Protein AF-A0A382C1V8-F1 (afdb_monomer_lite)

Secondary structure (DSSP, 8-state):
--HHHHHHHHHHHHHHHHHHHHHS-EEEEPTT--S--SS---EEEEPPHHHHHHS----EEEEESSSS--TT--EEEEE---HHHHHHHHHHHHHHHHHHHHHHHHHHHHHHHT-

Radius of gyration: 21.3 Å; chains: 1; bounding box: 45×20×66 Å

Organism: NCBI:txid408172

pLDDT: mean 82.79, std 12.05, range [49.88, 97.38]

Sequence (115 aa):
VKKNKILPISATFLIVLGLWIALIPFSRPLPGGEIFSFENTPEASCRSPIFGTFTEDSPSYDVYVNPKPEIGDSTVSKSVSCSGRATFRFVFGFSLLLLGACLVIYLQKDKKWKI

Structure (mmCIF, N/CA/C/O backbone):
data_AF-A0A382C1V8-F1
#
_entry.id   AF-A0A382C1V8-F1
#
loop_
_atom_site.group_PDB
_atom_site.id
_atom_site.type_symbol
_atom_site.label_atom_id
_atom_site.label_alt_id
_atom_site.label_comp_id
_atom_site.label_asym_id
_atom_site.label_entity_id
_atom_site.label_seq_id
_atom_site.pdbx_PDB_ins_code
_atom_site.Cartn_x
_atom_site.Cartn_y
_atom_site.Cartn_z
_atom_site.occupancy
_atom_site.B_iso_or_equiv
_atom_site.auth_seq_id
_atom_site.auth_comp_id
_atom_site.auth_asym_id
_atom_site.auth_atom_id
_atom_site.pdbx_PDB_model_num
ATOM 1 N N . VAL A 1 1 ? -29.073 12.944 11.319 1.00 49.97 1 VAL A N 1
ATOM 2 C CA . VAL A 1 1 ? -28.536 11.584 11.598 1.00 49.97 1 VAL A CA 1
ATOM 3 C C . VAL A 1 1 ? -28.296 11.443 13.101 1.00 49.97 1 VAL A C 1
ATOM 5 O O . VAL A 1 1 ? -27.666 12.324 13.671 1.00 49.97 1 VAL A O 1
ATOM 8 N N . LYS A 1 2 ? -28.828 10.408 13.779 1.00 49.88 2 LYS A N 1
ATOM 9 C CA . LYS A 1 2 ? -28.621 10.204 15.234 1.00 49.88 2 LYS A CA 1
ATOM 10 C C . LYS A 1 2 ? -27.117 10.050 15.529 1.00 49.88 2 LYS A C 1
ATOM 12 O O . LYS A 1 2 ? -26.522 9.073 15.075 1.00 49.88 2 LYS A O 1
ATOM 17 N N . LYS A 1 3 ? -26.530 10.970 16.313 1.00 57.81 3 LYS A N 1
ATOM 18 C CA . LYS A 1 3 ? -25.108 10.970 16.746 1.00 57.81 3 LYS A CA 1
ATOM 19 C C . LYS A 1 3 ? -24.627 9.587 17.224 1.00 57.81 3 LYS A C 1
ATOM 21 O O . LYS A 1 3 ? -23.500 9.197 16.949 1.00 57.81 3 LYS A O 1
ATOM 26 N N . ASN A 1 4 ? -25.523 8.808 17.832 1.00 65.50 4 ASN A N 1
ATOM 27 C CA . ASN A 1 4 ? -25.248 7.503 18.438 1.00 65.50 4 ASN A CA 1
ATOM 28 C C . ASN A 1 4 ? -24.826 6.405 17.440 1.00 65.50 4 ASN A C 1
ATOM 30 O O . ASN A 1 4 ? -24.265 5.400 17.867 1.00 65.50 4 ASN A O 1
ATOM 34 N N . LYS A 1 5 ? -25.099 6.557 16.132 1.00 69.25 5 LYS A N 1
ATOM 35 C CA . LYS A 1 5 ? -24.707 5.569 15.105 1.00 69.25 5 LYS A CA 1
ATOM 36 C C . LYS A 1 5 ? -23.487 5.981 14.275 1.00 69.25 5 LYS A C 1
ATOM 38 O O . LYS A 1 5 ? -22.890 5.122 13.646 1.00 69.25 5 LYS A O 1
ATOM 43 N N . ILE A 1 6 ? -23.092 7.254 14.285 1.00 78.50 6 ILE A N 1
ATOM 44 C CA . ILE A 1 6 ? -22.004 7.760 13.428 1.00 78.50 6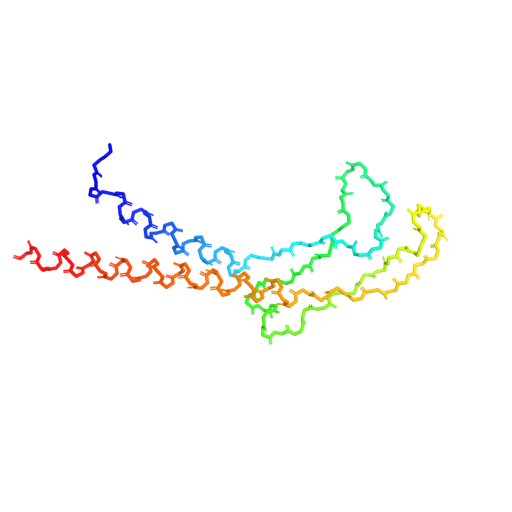 ILE A CA 1
ATOM 45 C C . ILE A 1 6 ? -20.646 7.235 13.907 1.00 78.50 6 ILE A C 1
ATOM 47 O O . ILE A 1 6 ? -19.846 6.769 13.105 1.00 78.50 6 ILE A O 1
ATOM 51 N N . LEU A 1 7 ? -20.427 7.246 15.222 1.00 80.69 7 LEU A N 1
ATOM 52 C CA . LEU A 1 7 ? -19.166 6.843 15.844 1.00 80.69 7 LEU A CA 1
ATOM 53 C C . LEU A 1 7 ? -18.800 5.351 15.644 1.00 80.69 7 LEU A C 1
ATOM 55 O O . LEU A 1 7 ? -17.649 5.066 15.316 1.00 80.69 7 LEU A O 1
ATOM 59 N N . PRO A 1 8 ? -19.726 4.376 15.777 1.00 83.50 8 PRO A N 1
ATOM 60 C CA . PRO A 1 8 ? -19.408 2.987 15.438 1.00 83.50 8 PRO A CA 1
ATOM 61 C C . PRO A 1 8 ? -19.196 2.781 13.931 1.00 83.50 8 PRO A C 1
ATOM 63 O O . PRO A 1 8 ? -18.311 2.021 13.555 1.00 83.50 8 PRO A O 1
ATOM 66 N N . ILE A 1 9 ? -19.941 3.486 13.067 1.00 88.25 9 ILE A N 1
ATOM 67 C CA . ILE A 1 9 ? -19.755 3.407 11.607 1.00 88.25 9 ILE A CA 1
ATOM 68 C C . ILE A 1 9 ? -18.368 3.923 11.213 1.00 88.25 9 ILE A C 1
ATOM 70 O O . ILE A 1 9 ? -17.678 3.271 10.433 1.00 88.25 9 ILE A O 1
ATOM 74 N N . SER A 1 10 ? -17.924 5.051 11.779 1.00 89.19 10 SER A N 1
ATOM 75 C CA . SER A 1 10 ? -16.585 5.578 11.508 1.00 89.19 10 SER A CA 1
ATOM 76 C C . SER A 1 10 ? -15.489 4.629 11.986 1.00 89.19 10 SER A C 1
ATOM 78 O O . SER A 1 10 ? -14.490 4.467 11.298 1.00 89.19 10 SER A O 1
ATOM 80 N N . ALA A 1 11 ? -15.679 3.960 13.128 1.00 91.19 11 ALA A N 1
ATOM 81 C CA . ALA A 1 11 ? -14.709 2.991 13.631 1.00 91.19 11 ALA A CA 1
ATOM 82 C C . ALA A 1 11 ? -14.579 1.777 12.694 1.00 91.19 11 ALA A C 1
ATOM 84 O O . ALA A 1 11 ? -13.468 1.401 12.327 1.00 91.19 11 ALA A O 1
ATOM 85 N N . THR A 1 12 ? -15.701 1.209 12.237 1.00 92.94 12 THR A N 1
ATOM 86 C CA . THR A 1 12 ? -15.691 0.125 11.242 1.00 92.94 12 THR A CA 1
ATOM 87 C C . THR A 1 12 ? -15.062 0.577 9.926 1.00 92.94 12 THR A C 1
ATOM 89 O O . THR A 1 12 ? -14.251 -0.151 9.359 1.00 92.94 12 THR A O 1
ATOM 92 N N . PHE A 1 13 ? -15.383 1.787 9.462 1.00 95.25 13 PHE A N 1
ATOM 93 C CA . PHE A 1 13 ? -14.804 2.344 8.242 1.00 95.25 13 PHE A CA 1
ATOM 94 C C . PHE A 1 13 ? -13.279 2.472 8.335 1.00 95.25 13 PHE A C 1
ATOM 96 O O . PHE A 1 13 ? -12.586 2.053 7.414 1.00 95.25 13 PHE A O 1
ATOM 103 N N . LEU A 1 14 ? -12.747 2.973 9.455 1.00 95.94 14 LEU A N 1
ATOM 104 C CA . LEU A 1 14 ? -11.301 3.082 9.681 1.00 95.94 14 LEU A CA 1
ATOM 105 C C . LEU A 1 14 ? -10.598 1.720 9.636 1.00 95.94 14 LEU A C 1
ATOM 107 O O . LEU A 1 14 ? -9.536 1.607 9.031 1.00 95.94 14 LEU A O 1
ATOM 111 N N . ILE A 1 15 ? -11.204 0.684 10.223 1.00 96.38 15 ILE A N 1
ATOM 112 C CA . ILE A 1 15 ? -10.647 -0.677 10.211 1.00 96.38 15 ILE A CA 1
ATOM 113 C C . ILE A 1 15 ? -10.618 -1.236 8.787 1.00 96.38 15 ILE A C 1
ATOM 115 O O . ILE A 1 15 ? -9.579 -1.713 8.334 1.00 96.38 15 ILE A O 1
ATOM 119 N N . VAL A 1 16 ? -11.745 -1.161 8.070 1.00 96.88 16 VAL A N 1
ATOM 120 C CA . VAL A 1 16 ? -11.854 -1.689 6.702 1.00 96.88 16 VAL A CA 1
ATOM 121 C C . VAL A 1 16 ? -10.917 -0.939 5.758 1.00 96.88 16 VAL A C 1
ATOM 123 O O . VAL A 1 16 ? -10.194 -1.569 4.991 1.00 96.88 16 VAL A O 1
ATOM 126 N N . LEU A 1 17 ? -10.875 0.392 5.849 1.00 96.56 17 LEU A N 1
ATOM 127 C CA . LEU A 1 17 ? -9.979 1.219 5.047 1.00 96.56 17 LEU A CA 1
ATOM 128 C C . LEU A 1 17 ? -8.508 0.927 5.370 1.00 96.56 17 LEU A C 1
ATOM 130 O O . LEU A 1 17 ? -7.703 0.784 4.455 1.00 96.56 17 LEU A O 1
ATOM 134 N N . GLY A 1 18 ? -8.159 0.795 6.651 1.00 95.62 18 GLY A N 1
ATOM 135 C CA . GLY A 1 18 ? -6.803 0.460 7.079 1.00 95.62 18 GLY A CA 1
ATOM 136 C C . GLY A 1 18 ? -6.326 -0.885 6.529 1.00 95.62 18 GLY A C 1
ATOM 137 O O . GLY A 1 18 ? -5.234 -0.969 5.966 1.00 95.62 18 GLY A O 1
ATOM 138 N N . LEU A 1 19 ? -7.176 -1.915 6.608 1.00 96.00 19 LEU A N 1
ATOM 139 C CA . LEU A 1 19 ? -6.915 -3.232 6.019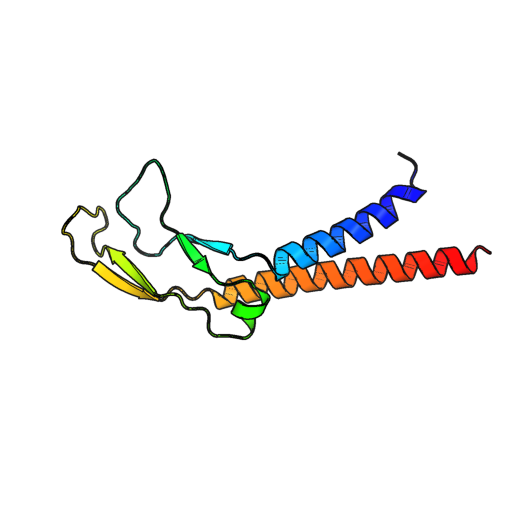 1.00 96.00 19 LEU A CA 1
ATOM 140 C C . LEU A 1 19 ? -6.766 -3.160 4.498 1.00 96.00 19 LEU A C 1
ATOM 142 O O . LEU A 1 19 ? -5.813 -3.704 3.948 1.00 96.00 19 LEU A O 1
ATOM 146 N N . TRP A 1 20 ? -7.676 -2.460 3.821 1.00 96.56 20 TRP A N 1
ATOM 147 C CA . TRP A 1 20 ? -7.643 -2.291 2.369 1.00 96.56 20 TRP A CA 1
ATOM 148 C C . TRP A 1 20 ? -6.333 -1.640 1.913 1.00 96.56 20 TRP A C 1
ATOM 150 O O . TRP A 1 20 ? -5.665 -2.143 1.014 1.00 96.56 20 TRP A O 1
ATOM 160 N N . ILE A 1 21 ? -5.904 -0.575 2.596 1.00 93.75 21 ILE A N 1
ATOM 161 C CA . ILE A 1 21 ? -4.652 0.121 2.288 1.00 93.75 21 ILE A CA 1
ATOM 162 C C . ILE A 1 21 ? -3.429 -0.764 2.558 1.00 93.75 21 ILE A C 1
ATOM 164 O O . ILE A 1 21 ? -2.478 -0.700 1.786 1.00 93.75 21 ILE A O 1
ATOM 168 N N . ALA A 1 22 ? -3.427 -1.573 3.621 1.00 93.62 22 ALA A N 1
ATOM 169 C CA . ALA A 1 22 ? -2.283 -2.413 3.983 1.00 93.62 22 ALA A CA 1
ATOM 170 C C . ALA A 1 22 ? -2.146 -3.686 3.120 1.00 93.62 22 ALA A C 1
ATOM 172 O O . ALA A 1 22 ? -1.048 -4.240 3.018 1.00 93.62 22 ALA A O 1
ATOM 173 N N . LEU A 1 23 ? -3.241 -4.155 2.512 1.00 93.19 23 LEU A N 1
ATOM 174 C CA . LEU A 1 23 ? -3.295 -5.450 1.825 1.00 93.19 23 LEU A CA 1
ATOM 175 C C . LEU A 1 23 ? -3.417 -5.354 0.305 1.00 93.19 23 LEU A C 1
ATOM 177 O O . LEU A 1 23 ? -2.986 -6.277 -0.382 1.00 93.19 23 LEU A O 1
ATOM 181 N N . ILE A 1 24 ? -3.994 -4.287 -0.248 1.00 93.88 24 ILE A N 1
ATOM 182 C CA . ILE A 1 24 ? -4.230 -4.237 -1.693 1.00 93.88 24 ILE A CA 1
ATOM 183 C C . ILE A 1 24 ? -2.949 -3.884 -2.467 1.00 93.88 24 ILE A C 1
ATOM 185 O O . ILE A 1 24 ? -2.315 -2.871 -2.150 1.00 93.88 24 ILE A O 1
ATOM 189 N N . PRO A 1 25 ? -2.570 -4.688 -3.488 1.00 89.62 25 PRO A N 1
ATOM 190 C CA . PRO A 1 25 ? -1.501 -4.353 -4.427 1.00 89.62 25 PRO A CA 1
ATOM 191 C C . PRO A 1 25 ? -1.734 -3.000 -5.095 1.00 89.62 25 PRO A C 1
ATOM 193 O O . PRO A 1 25 ? -2.869 -2.565 -5.272 1.00 89.62 25 PRO A O 1
ATOM 196 N N . PHE A 1 26 ? -0.661 -2.326 -5.488 1.00 88.75 26 PHE A N 1
ATOM 197 C CA . PHE A 1 26 ? -0.763 -1.011 -6.109 1.00 88.75 26 PHE A CA 1
ATOM 198 C C . PHE A 1 26 ? 0.155 -0.908 -7.316 1.00 88.75 26 PHE A C 1
ATOM 200 O O . PHE A 1 26 ? 1.204 -1.542 -7.376 1.00 88.75 26 PHE A O 1
ATOM 207 N N . SER A 1 27 ? -0.230 -0.051 -8.248 1.00 85.44 27 SER A N 1
ATOM 208 C CA . SER A 1 27 ? 0.581 0.277 -9.406 1.00 85.44 27 SER A CA 1
ATOM 209 C C . SER A 1 27 ? 1.331 1.587 -9.212 1.00 85.44 27 SER A C 1
ATOM 211 O O . SER A 1 27 ? 0.950 2.450 -8.409 1.00 85.44 27 SER A O 1
ATOM 213 N N . ARG A 1 28 ? 2.401 1.763 -9.981 1.00 81.62 28 ARG A N 1
ATOM 214 C CA . ARG A 1 28 ? 3.073 3.051 -10.150 1.00 81.62 28 ARG A CA 1
ATOM 215 C C . AR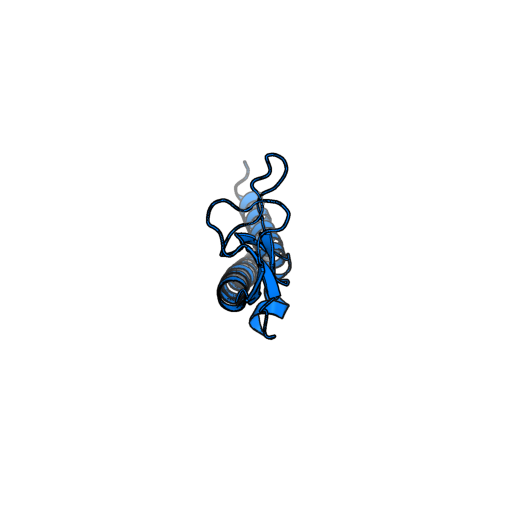G A 1 28 ? 3.479 3.253 -11.607 1.00 81.62 28 ARG A C 1
ATOM 217 O O . ARG A 1 28 ? 3.751 2.265 -12.280 1.00 81.62 28 ARG A O 1
ATOM 224 N N . PRO A 1 29 ? 3.613 4.506 -12.064 1.00 78.81 29 PRO A N 1
ATOM 225 C CA . PRO A 1 29 ? 4.071 4.783 -13.418 1.00 78.81 29 PRO A CA 1
ATOM 226 C C . PRO A 1 29 ? 5.445 4.163 -13.677 1.00 78.81 29 PRO A C 1
ATOM 228 O O . PRO A 1 29 ? 6.339 4.241 -12.820 1.00 78.81 29 PRO A O 1
ATOM 231 N N . LEU A 1 30 ? 5.603 3.560 -14.851 1.00 76.94 30 LEU A N 1
ATOM 232 C CA . LEU A 1 30 ? 6.856 2.953 -15.274 1.00 76.94 30 LEU A CA 1
ATOM 233 C C . LEU A 1 30 ? 7.886 4.033 -15.662 1.00 76.94 30 LEU A C 1
ATOM 235 O O . LEU A 1 30 ? 7.584 4.912 -16.473 1.00 76.94 30 LEU A O 1
ATOM 239 N N . PRO A 1 31 ? 9.106 4.015 -15.095 1.00 65.06 31 PRO A N 1
ATOM 240 C CA . PRO A 1 31 ? 10.134 4.994 -15.435 1.00 65.06 31 PRO A CA 1
ATOM 241 C C . PRO A 1 31 ? 10.745 4.680 -16.808 1.00 65.06 31 PRO A C 1
ATOM 243 O O . PRO A 1 31 ? 11.344 3.627 -16.976 1.00 65.06 31 PRO A O 1
ATOM 246 N N . GLY A 1 32 ? 10.639 5.606 -17.764 1.00 63.28 32 GLY A N 1
ATOM 247 C CA . GLY A 1 32 ? 11.138 5.427 -19.140 1.00 63.28 32 GLY A CA 1
ATOM 248 C C . GLY A 1 32 ? 10.036 5.226 -20.181 1.00 63.28 32 GLY A C 1
ATOM 249 O O . GLY A 1 32 ? 10.296 5.380 -21.367 1.00 63.28 32 GLY A O 1
ATOM 250 N N . GLY A 1 33 ? 8.797 5.000 -19.732 1.00 60.53 33 GLY A N 1
ATOM 251 C CA . GLY A 1 33 ? 7.636 4.869 -20.606 1.00 60.53 33 GLY A CA 1
ATOM 252 C C . GLY A 1 33 ? 7.567 3.541 -21.366 1.00 60.53 33 GLY A C 1
ATOM 253 O O . GLY A 1 33 ? 8.514 2.757 -21.420 1.00 60.53 33 GLY A O 1
ATOM 254 N N . GLU A 1 34 ? 6.395 3.304 -21.939 1.00 63.91 34 GLU A N 1
ATOM 255 C CA . GLU A 1 34 ? 6.123 2.316 -22.982 1.00 63.91 34 GLU A CA 1
ATOM 256 C C . GLU A 1 34 ? 5.659 3.077 -24.232 1.00 63.91 34 GLU A C 1
ATOM 258 O O . GLU A 1 34 ? 5.515 4.306 -24.196 1.00 63.91 34 GLU A O 1
ATOM 263 N N . ILE A 1 35 ? 5.426 2.373 -25.339 1.00 65.94 35 ILE A N 1
ATOM 264 C CA . ILE A 1 35 ? 4.797 2.976 -26.520 1.00 65.94 35 ILE A CA 1
ATOM 265 C C . ILE A 1 35 ? 3.468 3.600 -26.100 1.00 65.94 35 ILE A C 1
ATOM 267 O O . ILE A 1 35 ? 2.620 2.928 -25.520 1.00 65.94 35 ILE A O 1
ATOM 271 N N . PHE A 1 36 ? 3.299 4.894 -26.379 1.00 62.91 36 PHE A N 1
ATOM 272 C CA . PHE A 1 36 ? 2.091 5.621 -26.007 1.00 62.91 36 PHE A CA 1
ATOM 273 C C . PHE A 1 36 ? 0.848 4.884 -26.527 1.00 62.91 36 PHE A C 1
ATOM 275 O O . PHE A 1 36 ? 0.691 4.690 -27.733 1.00 62.91 36 PHE A O 1
ATOM 282 N N . SER A 1 37 ? -0.031 4.491 -25.609 1.00 65.88 37 SER A N 1
ATOM 283 C CA . SER A 1 37 ? -1.314 3.863 -25.902 1.00 65.88 37 SER A CA 1
ATOM 284 C C . SER A 1 37 ? -2.438 4.727 -25.341 1.00 65.88 37 SER A C 1
ATOM 286 O O . SER A 1 37 ? -2.320 5.304 -24.259 1.00 65.88 37 SER A O 1
ATOM 288 N N . PHE A 1 38 ? -3.538 4.824 -26.088 1.00 58.97 38 PHE A N 1
ATOM 289 C CA . PHE A 1 38 ? -4.759 5.465 -25.602 1.00 58.97 38 PHE A CA 1
ATOM 290 C C . PHE A 1 38 ? -5.556 4.551 -24.661 1.00 58.97 38 PHE A C 1
ATOM 292 O O . PHE A 1 38 ? -6.376 5.053 -23.895 1.00 58.97 38 PHE A O 1
ATOM 299 N N . GLU A 1 39 ? -5.317 3.236 -24.694 1.00 67.56 39 GLU A N 1
ATOM 300 C CA . GLU A 1 39 ? -5.976 2.273 -23.816 1.00 67.56 39 GLU A CA 1
ATOM 301 C C . GLU A 1 39 ? -5.372 2.245 -22.413 1.00 67.56 39 GLU A C 1
ATOM 303 O O . GLU A 1 39 ? -6.132 2.213 -21.449 1.00 67.56 39 GLU A O 1
ATOM 308 N N . ASN A 1 40 ? -4.041 2.245 -22.277 1.00 61.00 40 ASN A N 1
ATOM 309 C CA . ASN A 1 40 ? -3.379 2.075 -20.982 1.00 61.00 40 ASN A CA 1
ATOM 310 C C . ASN A 1 40 ? -2.103 2.912 -20.851 1.00 61.00 40 ASN A C 1
ATOM 312 O O . ASN A 1 40 ? -1.394 3.177 -21.816 1.00 61.00 40 ASN A O 1
ATOM 316 N N . THR A 1 41 ? -1.826 3.323 -19.613 1.00 66.06 41 THR A N 1
ATOM 317 C CA . THR A 1 41 ? -0.543 3.910 -19.211 1.00 66.06 41 THR A CA 1
ATOM 318 C C . THR A 1 41 ? 0.352 2.796 -18.659 1.00 66.06 41 THR A C 1
ATOM 320 O O . THR A 1 41 ? -0.158 1.947 -17.922 1.00 66.06 41 THR A O 1
ATOM 323 N N . PRO A 1 42 ? 1.669 2.822 -18.918 1.00 69.69 42 PRO A N 1
ATOM 324 C CA . PRO A 1 42 ? 2.577 1.792 -18.434 1.00 69.69 42 PRO A CA 1
ATOM 325 C C . PRO A 1 42 ? 2.676 1.832 -16.919 1.00 69.69 42 PRO A C 1
ATOM 327 O O . PRO A 1 42 ? 3.082 2.841 -16.326 1.00 69.69 42 PRO A O 1
ATOM 330 N N . GLU A 1 43 ? 2.378 0.704 -16.289 1.00 76.50 43 GLU A N 1
ATOM 331 C CA . GLU A 1 43 ? 2.377 0.580 -14.842 1.00 76.50 43 GLU A CA 1
ATOM 332 C C . GLU A 1 43 ? 3.273 -0.565 -14.367 1.00 76.50 43 GLU A C 1
ATOM 334 O O . GLU A 1 43 ? 3.136 -1.715 -14.778 1.00 76.50 43 GLU A O 1
ATOM 339 N N . ALA A 1 44 ? 4.162 -0.257 -13.423 1.00 81.00 44 ALA A N 1
ATOM 340 C CA . ALA A 1 44 ? 4.802 -1.271 -12.602 1.00 81.00 44 ALA A CA 1
ATOM 341 C C . ALA A 1 44 ? 3.820 -1.748 -11.529 1.00 81.00 44 ALA A C 1
ATOM 343 O O . ALA A 1 44 ? 3.399 -0.965 -10.671 1.00 81.00 44 ALA A O 1
ATOM 344 N N . SER A 1 45 ? 3.502 -3.039 -11.553 1.00 84.50 45 SER A N 1
ATOM 345 C CA . SER A 1 45 ? 2.713 -3.727 -10.536 1.00 84.50 45 SER A CA 1
ATOM 346 C C . SER A 1 45 ? 3.579 -4.009 -9.309 1.00 84.50 45 SER A C 1
ATOM 348 O O . SER A 1 45 ? 4.431 -4.897 -9.324 1.00 84.50 45 SER A O 1
ATOM 350 N N . CYS A 1 46 ? 3.358 -3.255 -8.236 1.00 87.19 46 CYS A N 1
ATOM 351 C CA . CYS A 1 46 ? 3.994 -3.502 -6.948 1.00 87.19 46 CYS A CA 1
ATOM 352 C C . CYS A 1 46 ? 3.202 -4.542 -6.146 1.00 87.19 46 CYS A C 1
ATOM 354 O O . CYS A 1 46 ? 1.981 -4.683 -6.289 1.00 87.19 46 CYS A O 1
ATOM 356 N N . ARG A 1 47 ? 3.887 -5.250 -5.244 1.00 87.88 47 ARG A N 1
ATOM 357 C CA . ARG A 1 47 ? 3.237 -6.197 -4.331 1.00 87.88 47 ARG A CA 1
ATOM 358 C C . ARG A 1 47 ? 2.342 -5.468 -3.327 1.00 87.88 47 ARG A C 1
ATOM 360 O O . ARG A 1 47 ? 2.384 -4.247 -3.165 1.00 87.88 47 ARG A O 1
ATOM 367 N N . SER A 1 48 ? 1.519 -6.236 -2.610 1.00 90.50 48 SER A N 1
ATOM 368 C CA . SER A 1 48 ? 0.749 -5.689 -1.489 1.00 90.50 48 SER A CA 1
ATOM 369 C C . SER A 1 48 ? 1.681 -5.019 -0.469 1.00 90.50 48 SER A C 1
ATOM 371 O O . SER A 1 48 ? 2.748 -5.583 -0.199 1.00 90.50 48 SER A O 1
ATOM 373 N N . PRO A 1 49 ? 1.274 -3.912 0.168 1.00 90.12 49 PRO A N 1
ATOM 374 C CA . PRO A 1 49 ? 2.111 -3.168 1.106 1.00 90.12 49 PRO A CA 1
ATOM 375 C C . PRO A 1 49 ? 2.718 -4.001 2.233 1.00 90.12 49 PRO A C 1
ATOM 377 O O . PRO A 1 49 ? 3.895 -3.827 2.528 1.00 90.12 49 PRO A O 1
ATOM 380 N N . ILE A 1 50 ? 1.973 -4.959 2.797 1.00 90.81 50 ILE A N 1
ATOM 381 C CA . ILE A 1 50 ? 2.515 -5.871 3.813 1.00 90.81 50 ILE A CA 1
ATOM 382 C C . ILE A 1 50 ? 3.741 -6.642 3.301 1.00 90.81 50 ILE A C 1
ATOM 384 O O . ILE A 1 50 ? 4.790 -6.615 3.932 1.00 90.81 50 ILE A O 1
ATOM 388 N N . PHE A 1 51 ? 3.673 -7.256 2.119 1.00 88.88 51 PHE A N 1
ATOM 389 C CA . PHE A 1 51 ? 4.823 -7.956 1.546 1.00 88.88 51 PHE A CA 1
ATOM 390 C C . PHE A 1 51 ? 5.893 -6.985 1.039 1.00 88.88 51 PHE A C 1
ATOM 392 O O . PHE A 1 51 ? 7.071 -7.226 1.277 1.00 88.88 51 PHE A O 1
ATOM 399 N N . GLY A 1 52 ? 5.524 -5.871 0.401 1.00 84.38 52 GLY A N 1
ATOM 400 C CA . GLY A 1 52 ? 6.492 -4.912 -0.148 1.00 84.38 52 GLY A CA 1
ATOM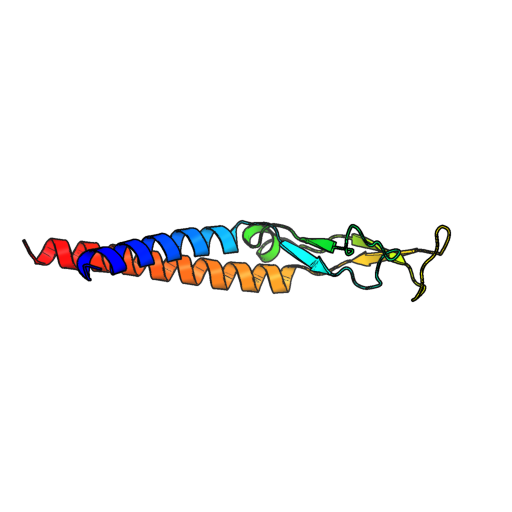 401 C C . GLY A 1 52 ? 7.280 -4.115 0.901 1.00 84.38 52 GLY A C 1
ATOM 402 O O . GLY A 1 52 ? 8.310 -3.521 0.585 1.00 84.38 52 GLY A O 1
ATOM 403 N N . THR A 1 53 ? 6.813 -4.102 2.151 1.00 85.56 53 THR A N 1
ATOM 404 C CA . THR A 1 53 ? 7.555 -3.562 3.299 1.00 85.56 53 THR A CA 1
ATOM 405 C C . THR A 1 53 ? 8.601 -4.529 3.836 1.00 85.56 53 THR A C 1
ATOM 407 O O . THR A 1 53 ? 9.698 -4.095 4.173 1.00 85.56 53 THR A O 1
ATOM 410 N N . PHE A 1 54 ? 8.275 -5.819 3.949 1.00 87.56 54 PHE A N 1
ATOM 411 C CA . PHE A 1 54 ? 9.146 -6.805 4.607 1.00 87.56 54 PHE A CA 1
ATOM 412 C C . PHE A 1 54 ? 9.968 -7.652 3.633 1.00 87.56 54 PHE A C 1
ATOM 414 O O . PHE A 1 54 ? 10.870 -8.372 4.052 1.00 87.56 54 PHE A O 1
ATOM 421 N N . THR A 1 55 ? 9.663 -7.580 2.341 1.00 84.88 55 THR A N 1
ATOM 422 C CA . THR A 1 55 ? 10.408 -8.247 1.274 1.00 84.88 55 THR A CA 1
ATOM 423 C C . THR A 1 55 ? 10.861 -7.219 0.254 1.00 84.88 55 THR A C 1
ATOM 425 O O . THR A 1 55 ? 10.215 -6.185 0.072 1.00 84.88 55 THR A O 1
ATOM 428 N N . GLU A 1 56 ? 11.983 -7.494 -0.405 1.00 82.25 56 GLU A N 1
ATOM 429 C CA . GLU A 1 56 ? 12.452 -6.647 -1.490 1.00 82.25 56 GLU A CA 1
ATOM 430 C C . GLU A 1 56 ? 11.423 -6.664 -2.632 1.00 82.25 56 GLU A C 1
ATOM 432 O O . GLU A 1 56 ? 11.136 -7.707 -3.223 1.00 82.25 56 GLU A O 1
ATOM 437 N N . ASP A 1 57 ? 10.816 -5.504 -2.888 1.00 83.81 57 ASP A N 1
ATOM 438 C CA . ASP A 1 57 ? 9.820 -5.301 -3.941 1.00 83.81 57 ASP A CA 1
ATOM 439 C C . ASP A 1 57 ? 10.402 -4.363 -4.998 1.00 83.81 57 ASP A C 1
ATOM 441 O O . ASP A 1 57 ? 10.316 -3.131 -4.903 1.00 83.81 57 ASP A O 1
ATOM 445 N N . SER A 1 58 ? 11.084 -4.974 -5.964 1.00 84.75 58 SER A N 1
ATOM 446 C CA . SER A 1 58 ? 11.796 -4.315 -7.059 1.00 84.75 58 SER A CA 1
ATOM 447 C C . SER A 1 58 ? 11.498 -4.994 -8.405 1.00 84.75 58 SER A C 1
ATOM 449 O O . SER A 1 58 ? 12.412 -5.504 -9.054 1.00 84.75 58 SER A O 1
ATOM 451 N N . PRO A 1 59 ? 10.227 -5.025 -8.859 1.00 84.00 59 PRO A N 1
ATOM 452 C CA . PRO A 1 59 ? 9.885 -5.637 -10.137 1.00 84.00 59 PRO A CA 1
ATOM 453 C C . PRO A 1 59 ? 10.668 -4.984 -11.286 1.00 84.00 59 PRO A C 1
ATOM 455 O O . PRO A 1 59 ? 10.830 -3.758 -11.346 1.00 84.00 59 PRO A O 1
ATOM 458 N N . SER A 1 60 ? 11.188 -5.828 -12.173 1.00 84.31 60 SER A N 1
ATOM 459 C CA . SER A 1 60 ? 11.967 -5.438 -13.345 1.00 84.31 60 SER A CA 1
ATOM 460 C C . SER A 1 60 ? 11.081 -5.387 -14.578 1.00 84.31 60 SER A C 1
ATOM 462 O O . SER A 1 60 ? 10.355 -6.342 -14.853 1.00 84.31 60 SER A O 1
ATOM 464 N N . TYR A 1 61 ? 11.191 -4.300 -15.332 1.00 81.75 61 TYR A N 1
ATOM 465 C CA . TYR A 1 61 ? 10.478 -4.108 -16.587 1.00 81.75 61 TYR A CA 1
ATOM 466 C C . TYR A 1 61 ? 11.449 -3.686 -17.676 1.00 81.75 61 TYR A C 1
ATOM 468 O O . TYR A 1 61 ? 12.390 -2.933 -17.414 1.00 81.75 61 TYR A O 1
ATOM 476 N N . ASP A 1 62 ? 11.192 -4.144 -18.893 1.00 81.31 62 ASP A N 1
ATOM 477 C CA . ASP A 1 62 ? 11.904 -3.665 -20.066 1.00 81.31 62 ASP A CA 1
ATOM 478 C C . ASP A 1 62 ? 11.261 -2.358 -20.516 1.00 81.31 62 ASP A C 1
ATOM 480 O O . ASP A 1 62 ? 10.076 -2.311 -20.844 1.00 81.31 62 ASP A O 1
ATOM 484 N N . VAL A 1 63 ? 12.041 -1.282 -20.472 1.00 80.75 63 VAL A N 1
ATOM 485 C CA . VAL A 1 63 ? 11.590 0.061 -20.842 1.00 80.75 63 VAL A CA 1
ATOM 486 C C . VAL A 1 63 ? 12.349 0.538 -22.059 1.00 80.75 63 VAL A C 1
ATOM 488 O O . VAL A 1 63 ? 13.528 0.217 -22.237 1.00 80.75 63 VAL A O 1
ATOM 491 N N . TYR A 1 64 ? 11.682 1.316 -22.899 1.00 79.38 64 TYR A N 1
ATOM 492 C CA . TYR A 1 64 ? 12.341 1.894 -24.054 1.00 79.38 64 TYR A CA 1
ATOM 493 C C . TYR A 1 64 ? 13.332 2.975 -23.627 1.00 79.38 64 TYR A C 1
ATOM 495 O O . TYR A 1 64 ? 13.105 3.735 -22.685 1.00 79.38 64 TYR A O 1
ATOM 503 N N . VAL A 1 65 ? 14.457 3.041 -24.335 1.00 75.94 65 VAL A N 1
ATOM 504 C CA . VAL A 1 65 ? 15.473 4.081 -24.107 1.00 75.94 65 VAL A CA 1
ATOM 505 C C . VAL A 1 65 ? 15.071 5.392 -24.786 1.00 75.94 65 VAL A C 1
ATOM 507 O O . VAL A 1 65 ? 15.441 6.478 -24.336 1.00 75.94 65 VAL A O 1
ATOM 510 N N . ASN A 1 66 ? 14.314 5.286 -25.878 1.00 74.62 66 ASN A N 1
ATOM 511 C CA . ASN A 1 66 ? 13.945 6.408 -26.723 1.00 74.62 66 ASN A CA 1
ATOM 512 C C . ASN A 1 66 ? 12.754 7.186 -26.127 1.00 74.62 66 ASN A C 1
ATOM 514 O O . ASN A 1 66 ? 11.755 6.573 -25.758 1.00 74.62 66 ASN A O 1
ATOM 518 N N . PRO A 1 67 ? 12.792 8.533 -26.084 1.00 69.25 67 PRO A N 1
ATOM 519 C CA . PRO A 1 67 ? 11.700 9.351 -25.540 1.00 69.25 67 PRO A CA 1
ATOM 520 C C . PRO A 1 67 ? 10.409 9.328 -26.382 1.00 69.25 67 PRO A C 1
ATOM 522 O O . PRO A 1 67 ? 9.369 9.785 -25.913 1.00 69.25 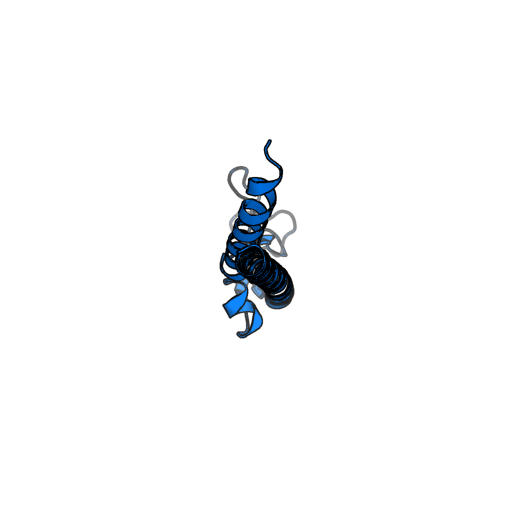67 PRO A O 1
ATOM 525 N N . LYS A 1 68 ? 10.466 8.817 -27.619 1.00 75.25 68 LYS A N 1
ATOM 526 C CA . LYS A 1 68 ? 9.315 8.515 -28.486 1.00 75.25 68 LYS A CA 1
ATOM 527 C C . LYS A 1 68 ? 9.499 7.109 -29.063 1.00 75.25 68 LYS A C 1
ATOM 529 O O . LYS A 1 68 ? 10.028 6.992 -30.163 1.00 75.25 68 LYS A O 1
ATOM 534 N N . PRO A 1 69 ? 9.172 6.069 -28.291 1.00 73.19 69 PRO A N 1
ATOM 535 C CA . PRO A 1 69 ? 9.502 4.709 -28.677 1.00 73.19 69 PRO A CA 1
ATOM 536 C C . PRO A 1 69 ? 8.598 4.179 -29.789 1.00 73.19 69 PRO A C 1
ATOM 538 O O . PRO A 1 69 ? 7.384 4.390 -29.761 1.00 73.19 69 PRO A O 1
ATOM 541 N N . GLU A 1 70 ? 9.194 3.450 -30.730 1.00 77.75 70 GLU A N 1
ATOM 542 C CA . GLU A 1 70 ? 8.499 2.707 -31.787 1.00 77.75 70 GLU A CA 1
ATOM 543 C C . GLU A 1 70 ? 8.738 1.190 -31.661 1.00 77.75 70 GLU A C 1
ATOM 545 O O . GLU A 1 70 ? 9.662 0.727 -30.986 1.00 77.75 70 GLU A O 1
ATOM 550 N N . ILE A 1 71 ? 7.889 0.378 -32.305 1.00 79.25 71 ILE A N 1
ATOM 551 C CA . ILE A 1 71 ? 8.091 -1.078 -32.346 1.00 79.25 71 ILE A CA 1
ATOM 552 C C . ILE A 1 71 ? 9.429 -1.380 -33.031 1.00 79.25 71 ILE A C 1
ATOM 554 O O . ILE A 1 71 ? 9.617 -1.064 -34.202 1.00 79.25 71 ILE A O 1
ATOM 558 N N . GLY A 1 72 ? 10.332 -2.041 -32.303 1.00 78.81 72 GLY A N 1
ATOM 559 C CA . GLY A 1 72 ? 11.679 -2.377 -32.771 1.00 78.81 72 GLY A CA 1
ATOM 560 C C . GLY A 1 72 ? 12.792 -1.541 -32.135 1.00 78.81 72 GLY A C 1
ATOM 561 O O . GLY A 1 72 ? 13.958 -1.907 -32.278 1.00 78.81 72 GLY A O 1
ATOM 562 N N . ASP A 1 73 ? 12.451 -0.482 -31.393 1.00 81.75 73 ASP A N 1
ATOM 563 C CA . ASP A 1 73 ? 13.425 0.275 -30.605 1.00 81.75 73 ASP A CA 1
ATOM 564 C C . ASP A 1 73 ? 14.032 -0.577 -29.482 1.00 81.75 73 ASP A C 1
ATOM 566 O O . ASP A 1 73 ? 13.403 -1.487 -28.934 1.00 81.75 73 ASP A O 1
ATOM 570 N N . SER A 1 74 ? 15.276 -0.261 -29.117 1.00 83.06 74 SER A N 1
ATOM 571 C CA . SER A 1 74 ? 15.984 -0.965 -28.053 1.00 83.06 74 SER A CA 1
ATOM 572 C C . SER A 1 74 ? 15.352 -0.716 -26.682 1.00 83.06 74 SER A C 1
ATOM 574 O O . SER A 1 74 ? 14.968 0.404 -26.320 1.00 83.06 74 SER A O 1
ATOM 576 N N . THR A 1 75 ? 15.291 -1.784 -25.890 1.00 82.62 75 THR A N 1
ATOM 577 C CA . THR A 1 75 ? 14.816 -1.758 -24.509 1.00 82.62 75 THR A CA 1
ATOM 578 C C . THR A 1 75 ? 15.963 -2.005 -23.535 1.00 82.62 75 THR A C 1
ATOM 580 O O . THR A 1 75 ? 16.977 -2.627 -23.859 1.00 82.62 75 THR A O 1
ATOM 583 N N . VAL A 1 76 ? 15.816 -1.484 -22.319 1.00 84.69 76 VAL A N 1
ATOM 584 C CA . VAL A 1 76 ? 16.730 -1.721 -21.200 1.00 84.69 76 VAL A CA 1
ATOM 585 C C . VAL A 1 76 ? 15.916 -2.174 -20.001 1.00 84.69 76 VAL A C 1
ATOM 587 O O . VAL A 1 76 ? 14.907 -1.558 -19.660 1.00 84.69 76 VAL A O 1
ATOM 590 N N . SER A 1 77 ? 16.390 -3.215 -19.319 1.00 85.06 77 SER A N 1
ATOM 591 C CA . SER A 1 77 ? 15.764 -3.676 -18.085 1.00 85.06 77 SER A CA 1
ATOM 592 C C . SER A 1 77 ? 15.990 -2.663 -16.959 1.00 85.06 77 SER A C 1
ATOM 594 O O . SER A 1 77 ? 17.127 -2.307 -16.625 1.00 85.06 77 SER A O 1
ATOM 596 N N . LYS A 1 78 ? 14.901 -2.172 -16.367 1.00 83.25 78 LYS A N 1
ATOM 597 C CA . LYS A 1 78 ? 14.909 -1.252 -15.228 1.00 83.25 78 LYS A CA 1
ATOM 598 C C . LYS A 1 78 ? 14.119 -1.841 -14.069 1.00 83.25 78 LYS A C 1
ATOM 600 O O . LYS A 1 78 ? 12.940 -2.164 -14.188 1.00 83.25 78 LYS A O 1
ATOM 605 N N . SER A 1 79 ? 14.769 -1.924 -12.913 1.00 85.81 79 SER A N 1
ATOM 606 C CA . SER A 1 79 ? 14.130 -2.276 -11.647 1.00 85.81 79 SER A CA 1
ATOM 607 C C . SER A 1 79 ? 13.410 -1.069 -11.052 1.00 85.81 79 SER A C 1
ATOM 609 O O . SER A 1 79 ? 14.001 0.008 -10.908 1.00 85.81 79 SER A O 1
ATOM 611 N N . VAL A 1 80 ? 12.162 -1.252 -10.633 1.00 85.38 80 VAL A N 1
ATOM 612 C CA . VAL A 1 80 ? 11.352 -0.195 -10.027 1.00 85.38 80 VAL A CA 1
ATOM 613 C C . VAL A 1 80 ? 11.203 -0.452 -8.529 1.00 85.38 80 VAL A C 1
ATOM 615 O O . VAL A 1 80 ? 10.452 -1.323 -8.119 1.00 85.38 80 VAL A O 1
ATOM 618 N N . SER A 1 81 ? 11.884 0.328 -7.683 1.00 88.25 81 SER A N 1
ATOM 619 C CA . SER A 1 81 ? 11.820 0.134 -6.221 1.00 88.25 81 SER A CA 1
ATOM 620 C C . SER A 1 81 ? 10.463 0.547 -5.640 1.00 88.25 81 SER A C 1
ATOM 622 O O . SER A 1 81 ? 10.193 1.740 -5.483 1.00 88.25 81 SER A O 1
ATOM 624 N N . CYS A 1 82 ? 9.607 -0.417 -5.300 1.00 88.50 82 CYS A N 1
ATOM 625 C CA . CYS A 1 82 ? 8.268 -0.216 -4.737 1.00 88.50 82 CYS A CA 1
ATOM 626 C C . CYS A 1 82 ? 8.249 -0.077 -3.203 1.00 88.50 82 CYS A C 1
ATOM 628 O O . CYS A 1 82 ? 7.295 0.483 -2.650 1.00 88.50 82 CYS A O 1
ATOM 630 N N . SER A 1 83 ? 9.315 -0.507 -2.522 1.00 88.50 83 SER A N 1
ATOM 631 C CA . SER A 1 83 ? 9.366 -0.649 -1.058 1.00 88.50 83 SER A CA 1
ATOM 632 C C . SER A 1 83 ? 9.028 0.629 -0.272 1.00 88.50 83 SER A C 1
ATOM 634 O O . SER A 1 83 ? 8.278 0.579 0.704 1.00 88.50 83 SER A O 1
ATOM 636 N N . GLY A 1 84 ? 9.478 1.808 -0.719 1.00 88.56 84 GLY A N 1
ATOM 637 C CA . GLY A 1 84 ? 9.162 3.071 -0.033 1.00 88.56 84 GLY A CA 1
ATOM 638 C C . GLY A 1 84 ? 7.660 3.395 -0.017 1.00 88.56 84 GLY A C 1
ATOM 639 O O . GLY A 1 84 ? 7.109 3.798 1.008 1.00 88.56 84 GLY A O 1
ATOM 640 N N . ARG A 1 85 ? 6.962 3.158 -1.138 1.00 89.62 85 ARG A N 1
ATOM 641 C CA . ARG A 1 85 ? 5.504 3.354 -1.230 1.00 89.62 85 ARG A CA 1
ATOM 642 C C . ARG A 1 85 ? 4.741 2.260 -0.488 1.00 89.62 85 ARG A C 1
ATOM 644 O O . ARG A 1 85 ? 3.745 2.576 0.159 1.00 89.62 85 ARG A O 1
ATOM 651 N N . ALA A 1 86 ? 5.215 1.015 -0.547 1.00 92.81 86 ALA A N 1
ATOM 652 C CA . ALA A 1 86 ? 4.665 -0.086 0.239 1.00 92.81 86 ALA A CA 1
ATOM 653 C C . ALA A 1 86 ? 4.727 0.236 1.742 1.00 92.81 86 ALA A C 1
ATOM 655 O O . ALA A 1 86 ? 3.705 0.194 2.419 1.00 92.81 86 ALA A O 1
ATOM 656 N N . THR A 1 87 ? 5.873 0.719 2.225 1.00 93.31 87 THR A N 1
ATOM 657 C CA . THR A 1 87 ? 6.073 1.126 3.626 1.00 93.31 87 THR A CA 1
ATOM 658 C C . THR A 1 87 ? 5.155 2.253 4.051 1.00 93.31 87 THR A C 1
ATOM 660 O O . THR A 1 87 ? 4.504 2.149 5.090 1.00 93.31 87 THR A O 1
ATOM 663 N N . PHE A 1 88 ? 5.008 3.291 3.230 1.00 93.75 88 PHE A N 1
ATOM 664 C CA . PHE A 1 88 ? 4.056 4.357 3.526 1.00 93.75 88 PHE A CA 1
ATOM 665 C C . PHE A 1 88 ? 2.617 3.832 3.646 1.00 93.75 88 PHE A C 1
ATOM 667 O O . PHE A 1 88 ? 1.932 4.121 4.628 1.00 93.75 88 PHE A O 1
ATOM 674 N N . ARG A 1 89 ? 2.159 3.034 2.669 1.00 94.81 89 ARG A N 1
ATOM 675 C CA . ARG A 1 89 ? 0.799 2.471 2.674 1.00 94.81 89 ARG A CA 1
ATOM 676 C C . ARG A 1 89 ? 0.588 1.551 3.872 1.00 94.81 89 ARG A C 1
ATOM 678 O O . ARG A 1 89 ? -0.435 1.664 4.537 1.00 94.81 89 ARG A O 1
ATOM 685 N N . PHE A 1 90 ? 1.559 0.701 4.190 1.00 95.81 90 PHE A N 1
ATOM 686 C CA . PHE A 1 90 ? 1.484 -0.195 5.337 1.00 95.81 90 PHE A CA 1
ATOM 687 C C . PHE A 1 90 ? 1.367 0.579 6.655 1.00 95.81 90 PHE A C 1
ATOM 689 O O . PHE A 1 90 ? 0.420 0.353 7.404 1.00 95.81 90 PHE A O 1
ATOM 696 N N . VAL A 1 91 ? 2.257 1.544 6.913 1.00 96.38 91 VAL A N 1
ATOM 697 C CA . VAL A 1 91 ? 2.239 2.350 8.150 1.00 96.38 91 VAL A CA 1
ATOM 698 C C . VAL A 1 91 ? 0.944 3.150 8.273 1.00 96.38 91 VAL A C 1
ATOM 700 O O . VAL A 1 91 ? 0.336 3.189 9.346 1.00 96.38 91 VAL A O 1
ATOM 703 N N . PHE A 1 92 ? 0.490 3.763 7.180 1.00 96.38 92 PHE A N 1
ATOM 704 C CA . PHE A 1 92 ? -0.751 4.530 7.169 1.00 96.38 92 PHE A CA 1
ATOM 705 C C . PHE A 1 92 ? -1.976 3.633 7.398 1.00 96.38 92 PHE A C 1
ATOM 707 O O . PHE A 1 92 ? -2.797 3.917 8.272 1.00 96.38 92 PHE A O 1
ATOM 714 N N . GLY A 1 93 ? -2.071 2.511 6.679 1.00 96.19 93 GLY A N 1
ATOM 715 C CA . GLY A 1 93 ? -3.154 1.540 6.832 1.00 96.19 93 GLY A CA 1
ATOM 716 C C . GLY A 1 93 ? -3.201 0.929 8.234 1.00 96.19 93 GLY A C 1
ATOM 717 O O . GLY A 1 93 ? -4.262 0.870 8.855 1.00 96.19 93 GLY A O 1
ATOM 718 N N . PHE A 1 94 ? -2.042 0.560 8.781 1.00 96.31 94 PHE A N 1
ATOM 719 C CA . PHE A 1 94 ? -1.926 0.021 10.134 1.00 96.31 94 PHE A CA 1
ATOM 720 C C . PHE A 1 94 ? -2.335 1.046 11.199 1.00 96.31 94 PHE A C 1
ATOM 722 O O . PHE A 1 94 ? -3.044 0.712 12.148 1.00 96.31 94 PHE A O 1
ATOM 729 N N . SER A 1 95 ? -1.967 2.315 11.009 1.00 97.38 95 SER A N 1
ATOM 730 C CA . SER A 1 95 ? -2.363 3.408 11.903 1.00 97.38 95 SER A CA 1
ATOM 731 C C . SER A 1 95 ? -3.886 3.607 11.925 1.00 97.38 95 SER A C 1
ATOM 733 O O . SER A 1 95 ? -4.470 3.746 12.999 1.00 97.38 95 SER A O 1
ATOM 735 N N . LEU A 1 96 ? -4.557 3.553 10.766 1.00 96.94 96 LEU A N 1
ATOM 736 C CA . LEU A 1 96 ? -6.026 3.611 10.684 1.00 96.94 96 LEU A CA 1
ATOM 737 C C . LEU A 1 96 ? -6.690 2.414 11.372 1.00 96.94 96 LEU A C 1
ATOM 739 O O . LEU A 1 96 ? -7.681 2.586 12.085 1.00 96.94 96 LEU A O 1
ATOM 743 N N . LEU A 1 97 ? -6.123 1.217 11.202 1.00 96.50 97 LEU A N 1
ATOM 744 C CA . LEU A 1 97 ? -6.602 -0.001 11.850 1.00 96.50 97 LEU A CA 1
ATOM 745 C C . LEU A 1 97 ? -6.529 0.127 13.378 1.00 96.50 97 LEU A C 1
ATOM 747 O O . LEU A 1 97 ? -7.531 -0.109 14.056 1.00 96.50 97 LEU A O 1
ATOM 751 N N . LEU A 1 98 ? -5.387 0.569 13.917 1.00 96.88 98 LEU A N 1
ATOM 752 C CA . LEU A 1 98 ? -5.210 0.797 15.354 1.00 96.88 98 LEU A CA 1
ATOM 753 C C . LEU A 1 98 ? -6.170 1.860 15.895 1.00 96.88 98 LEU A C 1
ATOM 755 O O . LEU A 1 98 ? -6.807 1.642 16.924 1.00 96.88 98 LEU A O 1
ATOM 759 N N . LEU A 1 99 ? -6.322 2.987 15.195 1.00 96.44 99 LEU A N 1
ATOM 760 C CA . LEU A 1 99 ? -7.264 4.039 15.583 1.00 96.44 99 LEU A CA 1
ATOM 761 C C . LEU A 1 99 ? -8.707 3.520 15.619 1.00 96.44 99 LEU A C 1
ATOM 763 O O . LEU A 1 99 ? -9.429 3.761 16.588 1.00 96.44 99 LEU A O 1
ATOM 767 N N . GLY A 1 100 ? -9.118 2.767 14.597 1.00 94.81 100 GLY A N 1
ATOM 768 C CA . GLY A 1 100 ? -10.432 2.135 14.545 1.00 94.81 100 GLY A CA 1
ATOM 769 C C . GLY A 1 100 ? -10.648 1.133 15.684 1.00 94.81 100 GLY A C 1
ATOM 770 O O . GLY A 1 100 ? -11.677 1.186 16.357 1.00 94.81 100 GLY A O 1
ATOM 771 N N . ALA A 1 101 ? -9.663 0.277 15.968 1.00 94.38 101 ALA A N 1
ATOM 772 C CA . ALA A 1 101 ? -9.718 -0.682 17.073 1.00 94.38 101 ALA A CA 1
ATOM 773 C C . ALA A 1 101 ? -9.827 0.015 18.441 1.00 94.38 101 ALA A C 1
ATOM 775 O O . ALA A 1 101 ? -10.688 -0.337 19.250 1.00 94.38 101 ALA A O 1
ATOM 776 N N . CYS A 1 102 ? -9.023 1.055 18.679 1.00 94.62 102 CYS A N 1
ATOM 777 C CA . CYS A 1 102 ? -9.092 1.872 19.891 1.00 94.62 102 CYS A CA 1
ATOM 778 C C . CYS A 1 102 ? -10.474 2.516 20.071 1.00 94.62 102 CYS A C 1
ATOM 780 O O . CYS A 1 102 ? -11.019 2.493 21.175 1.00 94.62 102 CYS A O 1
ATOM 782 N N . LEU A 1 103 ? -11.078 3.035 18.995 1.00 92.12 103 LEU A N 1
ATOM 783 C CA . LEU A 1 103 ? -12.432 3.597 19.030 1.00 92.12 103 LEU A CA 1
ATOM 784 C C . LEU A 1 103 ? -13.492 2.542 19.364 1.00 92.12 103 LEU A C 1
ATOM 786 O O . LEU A 1 103 ? -14.393 2.818 20.157 1.00 92.12 103 LEU A O 1
ATOM 790 N N . VAL A 1 104 ? -13.386 1.330 18.807 1.00 91.25 104 VAL A N 1
ATOM 791 C CA . VAL A 1 104 ? -14.293 0.219 19.145 1.00 91.25 104 VAL A CA 1
ATOM 792 C C . VAL A 1 104 ? -14.184 -0.133 20.629 1.00 91.25 104 VAL A C 1
ATOM 794 O O . VAL A 1 104 ? -15.206 -0.210 21.312 1.00 91.25 104 VAL A O 1
ATOM 797 N N . ILE A 1 105 ? -12.962 -0.291 21.146 1.00 91.56 105 ILE A N 1
ATOM 798 C CA . ILE A 1 105 ? -12.716 -0.615 22.560 1.00 91.56 105 ILE A CA 1
ATOM 799 C C . ILE A 1 105 ? -13.249 0.496 23.472 1.00 91.56 105 ILE A C 1
ATOM 801 O O . ILE A 1 105 ? -13.899 0.219 24.483 1.00 91.56 105 ILE A O 1
ATOM 805 N N . TYR A 1 106 ? -13.011 1.757 23.109 1.00 89.69 106 TYR A N 1
ATOM 806 C CA . TYR A 1 106 ? -13.506 2.916 23.848 1.00 89.69 106 TYR A CA 1
ATOM 807 C C . TYR A 1 106 ? -15.039 2.927 23.925 1.00 89.69 106 TYR A C 1
ATOM 809 O O . TYR A 1 106 ? -15.607 3.039 25.011 1.00 89.69 106 TYR A O 1
ATOM 817 N N . LEU A 1 107 ? -15.716 2.722 22.791 1.00 85.88 107 LEU A N 1
ATOM 818 C CA . LEU A 1 107 ? -17.176 2.628 22.721 1.00 85.88 107 LEU A CA 1
ATOM 819 C C . LEU A 1 107 ? -17.737 1.461 23.542 1.00 85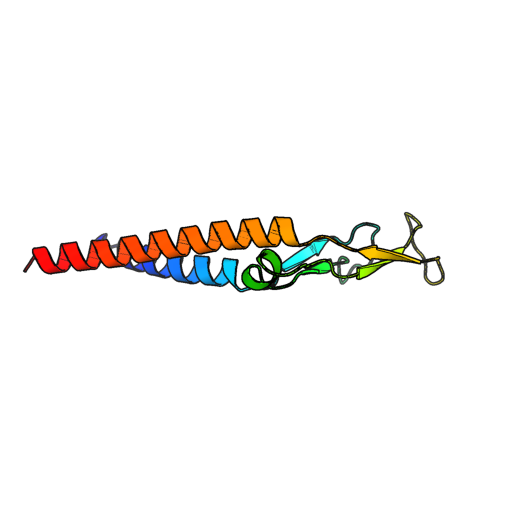.88 107 LEU A C 1
ATOM 821 O O . LEU A 1 107 ? -18.788 1.595 24.168 1.00 85.88 107 LEU A O 1
ATOM 825 N N . GLN A 1 108 ? -17.067 0.308 23.526 1.00 84.75 108 GLN A N 1
ATOM 826 C CA . GLN A 1 108 ? -17.468 -0.851 24.323 1.00 84.75 108 GLN A CA 1
ATOM 827 C C . GLN A 1 108 ? -17.351 -0.567 25.824 1.00 84.75 108 GLN A C 1
ATOM 829 O O . GLN A 1 108 ? -18.264 -0.913 26.575 1.00 84.75 108 GLN A O 1
ATOM 834 N N . LYS A 1 109 ? -16.274 0.101 26.260 1.00 84.50 109 LYS A N 1
ATOM 835 C CA . LYS A 1 109 ? -16.100 0.531 27.656 1.00 84.50 109 LYS A CA 1
ATOM 836 C C . LYS A 1 109 ? -17.168 1.536 28.089 1.00 84.50 109 LYS A C 1
ATOM 838 O O . LYS A 1 109 ? -17.784 1.320 29.127 1.00 84.50 109 LYS A O 1
ATOM 843 N N . ASP A 1 110 ? -17.435 2.569 27.288 1.00 78.25 110 ASP A N 1
ATOM 844 C CA . ASP A 1 110 ? -18.470 3.573 27.590 1.00 78.25 110 ASP A CA 1
ATOM 845 C C . ASP A 1 110 ? -19.863 2.936 27.716 1.00 78.25 110 ASP A C 1
ATOM 847 O O . ASP A 1 110 ? -20.589 3.213 28.668 1.00 78.25 110 ASP A O 1
ATOM 851 N N . LYS A 1 111 ? -20.219 2.011 26.812 1.00 72.06 111 LYS A N 1
ATOM 852 C CA . LYS A 1 111 ? -21.479 1.259 26.920 1.00 72.06 111 LYS A CA 1
ATOM 853 C C . LYS A 1 111 ? -21.540 0.390 28.174 1.00 72.06 111 LYS A C 1
ATOM 855 O O . LYS A 1 111 ? -22.596 0.316 28.789 1.00 72.06 111 LYS A O 1
ATOM 860 N N . LYS A 1 112 ? -20.434 -0.264 28.543 1.00 71.12 112 LYS A N 1
ATOM 861 C CA . LYS A 1 112 ? -20.362 -1.128 29.731 1.00 71.12 112 LYS A CA 1
ATOM 862 C C . LYS A 1 112 ? -20.508 -0.340 31.038 1.00 71.12 112 LYS A C 1
ATOM 864 O O . LYS A 1 112 ? -20.994 -0.900 32.005 1.00 71.12 112 LYS A O 1
ATOM 869 N N . TRP A 1 113 ? -20.078 0.923 31.071 1.00 57.31 113 TRP A N 1
ATOM 870 C CA . TRP A 1 113 ? -20.156 1.797 32.254 1.00 57.31 113 TRP A CA 1
ATOM 871 C C . TRP A 1 113 ? -21.470 2.589 32.364 1.00 57.31 113 TRP A C 1
ATOM 873 O O . TRP A 1 113 ? -21.685 3.276 33.356 1.00 57.31 113 TRP A O 1
ATOM 883 N N . LYS A 1 114 ? -22.339 2.517 31.349 1.00 55.78 114 LYS A N 1
ATOM 884 C CA . LYS A 1 114 ? -23.677 3.139 31.339 1.00 55.78 114 LYS A CA 1
ATOM 885 C C . LYS A 1 114 ? -24.808 2.183 31.748 1.00 55.78 114 LYS A C 1
ATOM 887 O O . LYS A 1 114 ? -25.972 2.559 31.622 1.00 55.78 114 LYS A O 1
ATOM 892 N N . ILE A 1 115 ? -24.466 0.970 32.183 1.00 49.91 115 ILE A N 1
ATOM 893 C CA . ILE A 1 115 ? -25.360 -0.038 32.779 1.00 49.91 115 ILE A CA 1
ATOM 894 C C . ILE A 1 115 ? -25.087 -0.039 34.278 1.00 49.91 115 ILE A C 1
ATOM 896 O O . ILE A 1 115 ? -26.073 -0.060 35.041 1.00 49.91 115 ILE A O 1
#

Foldseek 3Di:
DPPVPPLLVLLVVLQVQLCCLQFDWDWDADPQWDQDDPVDGDIDTWHRLPCLQVDFTWDWDWHAPDPHDDPPGHTDIGTDGCSVVSPVSNVSSVVSNVVSVVSVVVVVVVVVVVD